Protein AF-A0A1C6AQF3-F1 (afdb_monomer_lite)

Secondary structure (DSSP, 8-state):
-EEEEESS-S----EEEEETTEEEEEEEEETTS-HHHHHHHHHHHHHHHH---

pLDDT: mean 84.33, std 8.63, range [51.19, 92.81]

Foldseek 3Di:
DAEAEDDPDPDADADWDQDPNDIDGYYY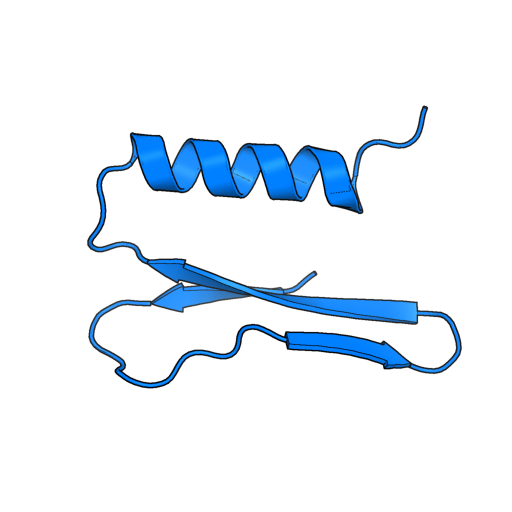QDPVDDVVVSVVVVVVVCCVPPDDD

Radius of gyration: 12.4 Å; chains: 1; bounding box: 24×24×29 Å

Structure (mmCIF, N/CA/C/O backbone):
data_AF-A0A1C6AQF3-F1
#
_entry.id   AF-A0A1C6AQF3-F1
#
loop_
_atom_site.group_PDB
_atom_site.id
_atom_site.type_symbol
_atom_site.label_atom_id
_atom_site.label_alt_id
_atom_site.label_comp_id
_atom_site.label_asym_id
_atom_site.label_entity_id
_atom_site.label_seq_id
_atom_site.pdbx_PDB_ins_code
_atom_site.Cartn_x
_atom_site.Cartn_y
_atom_site.Cartn_z
_atom_site.occupancy
_atom_site.B_iso_or_equiv
_atom_site.auth_seq_id
_atom_site.auth_comp_id
_atom_site.auth_asym_id
_atom_site.auth_atom_id
_atom_site.pdbx_PDB_model_num
ATOM 1 N N . MET A 1 1 ? -2.039 -3.459 7.045 1.00 86.50 1 MET A N 1
ATOM 2 C CA . MET A 1 1 ? -1.675 -3.103 5.658 1.00 86.50 1 MET A CA 1
ATOM 3 C C . MET A 1 1 ? -0.544 -4.016 5.221 1.00 86.50 1 MET A C 1
ATOM 5 O O . MET A 1 1 ? 0.359 -4.224 6.019 1.00 86.50 1 MET A O 1
ATOM 9 N N . LEU A 1 2 ? -0.607 -4.561 4.007 1.00 89.19 2 LEU A N 1
ATOM 10 C CA . LEU A 1 2 ? 0.439 -5.366 3.372 1.00 89.19 2 LEU A CA 1
ATOM 11 C C . LEU A 1 2 ? 0.784 -4.735 2.017 1.00 89.19 2 LEU A C 1
ATOM 13 O O . LEU A 1 2 ? -0.126 -4.398 1.259 1.00 89.19 2 LEU A O 1
ATOM 17 N N . LEU A 1 3 ? 2.078 -4.574 1.727 1.00 89.56 3 LEU A N 1
ATOM 18 C CA . LEU A 1 3 ? 2.575 -3.999 0.475 1.00 89.56 3 LEU A CA 1
ATOM 19 C C . LEU A 1 3 ? 3.365 -5.045 -0.308 1.00 89.56 3 LEU A C 1
ATOM 21 O O . LEU A 1 3 ? 4.309 -5.624 0.224 1.00 89.56 3 LEU A O 1
ATOM 25 N N . TYR A 1 4 ? 2.979 -5.262 -1.562 1.00 89.25 4 TYR A N 1
ATOM 26 C CA . TYR A 1 4 ? 3.635 -6.190 -2.480 1.00 89.25 4 TYR A CA 1
ATOM 27 C C . TYR A 1 4 ? 4.398 -5.429 -3.556 1.00 89.25 4 TYR A C 1
ATOM 29 O O . TYR A 1 4 ? 3.841 -4.553 -4.212 1.00 89.25 4 TYR A O 1
ATOM 37 N N . ALA A 1 5 ? 5.669 -5.770 -3.750 1.00 86.25 5 ALA A N 1
ATOM 38 C CA . ALA A 1 5 ? 6.465 -5.245 -4.848 1.00 86.25 5 ALA A CA 1
ATOM 39 C C . ALA A 1 5 ? 6.107 -5.985 -6.140 1.00 86.25 5 ALA A C 1
ATOM 41 O O . ALA A 1 5 ? 6.308 -7.193 -6.235 1.00 86.25 5 ALA A O 1
ATOM 42 N N . LYS A 1 6 ? 5.605 -5.261 -7.136 1.00 83.56 6 LYS A N 1
ATOM 43 C CA . LYS A 1 6 ? 5.421 -5.780 -8.488 1.00 83.56 6 LYS A CA 1
ATOM 44 C C . LYS A 1 6 ? 6.680 -5.526 -9.300 1.00 83.56 6 LYS A C 1
ATOM 46 O O . LYS A 1 6 ? 7.118 -4.383 -9.431 1.00 83.56 6 LYS A O 1
ATOM 51 N N . THR A 1 7 ? 7.208 -6.608 -9.856 1.00 78.12 7 THR A N 1
ATOM 52 C CA . THR A 1 7 ? 8.245 -6.610 -10.887 1.00 78.12 7 THR A CA 1
ATOM 53 C C . THR A 1 7 ? 7.585 -6.947 -12.228 1.00 78.12 7 THR A C 1
ATOM 55 O O . THR A 1 7 ? 6.951 -6.078 -12.813 1.00 78.12 7 THR A O 1
ATOM 58 N N . GLU A 1 8 ? 7.608 -8.192 -12.693 1.00 75.06 8 GLU A N 1
ATOM 59 C CA . GLU A 1 8 ? 7.079 -8.575 -14.017 1.00 75.06 8 GLU A CA 1
ATOM 60 C C . GLU A 1 8 ? 5.724 -9.307 -13.966 1.00 75.06 8 GLU A C 1
ATOM 62 O O . GLU A 1 8 ? 5.185 -9.728 -14.988 1.00 75.06 8 GLU A O 1
ATOM 67 N N . GLU A 1 9 ? 5.138 -9.461 -12.779 1.00 74.12 9 GLU A N 1
ATOM 68 C CA . GLU A 1 9 ? 3.902 -10.224 -12.589 1.00 74.12 9 GLU A CA 1
ATOM 69 C C . GLU A 1 9 ? 2.675 -9.488 -13.150 1.00 74.12 9 GLU A C 1
ATOM 71 O O . GLU A 1 9 ? 2.401 -8.339 -12.810 1.00 74.12 9 GLU A O 1
ATOM 76 N N . ALA A 1 10 ? 1.888 -10.156 -13.998 1.00 66.31 10 ALA A N 1
ATOM 77 C CA . ALA A 1 10 ? 0.701 -9.559 -14.619 1.00 66.31 10 ALA A CA 1
ATOM 78 C C . ALA A 1 10 ? -0.477 -9.386 -13.643 1.00 66.31 10 ALA A C 1
ATOM 80 O O . ALA A 1 10 ? -1.282 -8.466 -13.799 1.00 66.31 10 ALA A O 1
ATOM 81 N N . ILE A 1 11 ? -0.574 -10.261 -12.639 1.00 67.3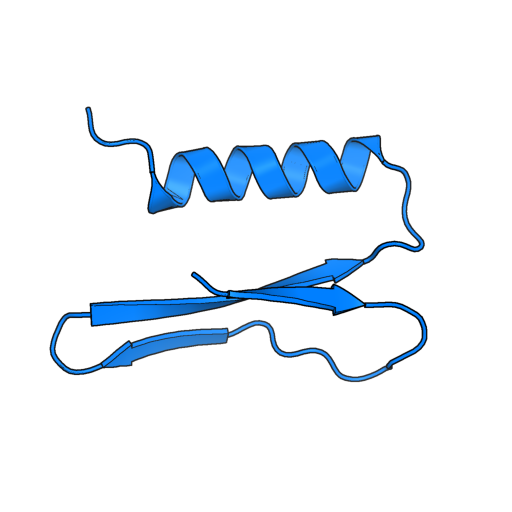1 11 ILE A N 1
ATOM 82 C CA . ILE A 1 11 ? -1.656 -10.285 -11.653 1.00 67.31 11 ILE A CA 1
ATOM 83 C C . ILE A 1 11 ? -1.076 -9.877 -10.312 1.00 67.31 11 ILE A C 1
ATOM 85 O O . ILE A 1 11 ? -0.138 -10.498 -9.826 1.00 67.31 11 ILE A O 1
ATOM 89 N N . THR A 1 12 ? -1.662 -8.852 -9.705 1.00 70.88 12 THR A N 1
ATOM 90 C CA . THR A 1 12 ? -1.195 -8.337 -8.423 1.00 70.88 12 THR A CA 1
ATOM 91 C C . THR A 1 12 ? -2.368 -8.112 -7.483 1.00 70.88 12 THR A C 1
ATOM 93 O O . THR A 1 12 ? -3.393 -7.579 -7.921 1.00 70.88 12 THR A O 1
ATOM 96 N N . PRO A 1 13 ? -2.259 -8.497 -6.202 1.00 75.69 13 PRO A N 1
ATOM 97 C CA . PRO A 1 13 ? -3.345 -8.315 -5.261 1.00 75.69 13 PRO A CA 1
ATOM 98 C C . PRO A 1 13 ? -3.476 -6.828 -4.902 1.00 75.69 13 PRO A C 1
ATOM 100 O O . PRO A 1 13 ? -2.628 -6.251 -4.220 1.00 75.69 13 PRO A O 1
ATOM 103 N N . ASP A 1 14 ? -4.562 -6.205 -5.355 1.00 83.56 14 ASP A N 1
ATOM 104 C CA . ASP A 1 14 ? -5.049 -4.937 -4.816 1.00 83.56 14 ASP A CA 1
ATOM 105 C C . ASP A 1 14 ? -6.462 -5.155 -4.273 1.00 83.56 14 ASP A C 1
ATOM 107 O O . ASP A 1 14 ? -7.449 -5.177 -5.007 1.00 83.56 14 ASP A O 1
ATOM 111 N N . CYS A 1 15 ? -6.549 -5.409 -2.971 1.00 85.44 15 CYS A N 1
ATOM 112 C CA . CYS A 1 15 ? -7.812 -5.702 -2.315 1.00 85.44 15 CYS A CA 1
ATOM 113 C C . CYS A 1 15 ? -7.820 -5.201 -0.875 1.00 85.44 15 CYS A C 1
ATOM 115 O O . CYS A 1 15 ? -6.795 -5.060 -0.211 1.00 85.44 15 CYS A O 1
ATOM 117 N N . SER A 1 16 ? -9.012 -4.894 -0.380 1.00 86.31 16 SER A N 1
ATOM 118 C CA . SER A 1 16 ? -9.229 -4.502 1.007 1.00 86.31 16 SER A CA 1
ATOM 119 C C . SER A 1 16 ? -10.372 -5.316 1.578 1.00 86.31 16 SER A C 1
ATOM 121 O O . SER A 1 16 ? -11.444 -5.388 0.986 1.00 86.31 16 SER A O 1
ATOM 123 N N . TYR A 1 17 ? -10.127 -5.910 2.736 1.00 87.62 17 TYR A N 1
ATOM 124 C CA . TYR A 1 17 ? -11.071 -6.739 3.462 1.00 87.62 17 TYR A CA 1
ATOM 125 C C . TYR A 1 17 ? -11.316 -6.145 4.842 1.00 87.62 17 TYR A C 1
ATOM 127 O O . TYR A 1 17 ? -10.411 -5.599 5.474 1.00 87.62 17 TYR A O 1
ATOM 135 N N . VAL A 1 18 ? -12.543 -6.288 5.328 1.00 86.06 18 VAL A N 1
ATOM 136 C CA . VAL A 1 18 ? -12.879 -6.052 6.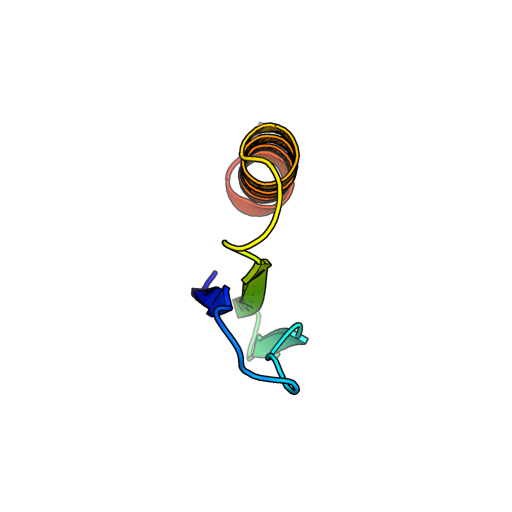730 1.00 86.06 18 VAL A CA 1
ATOM 137 C C . VAL A 1 18 ? -13.191 -7.413 7.332 1.00 86.06 18 VAL A C 1
ATOM 139 O O . VAL A 1 18 ? -14.202 -8.024 7.000 1.00 86.06 18 VAL A O 1
ATOM 142 N N . MET A 1 19 ? -12.296 -7.910 8.181 1.00 87.06 19 MET A N 1
ATOM 143 C CA . MET A 1 19 ? -12.435 -9.202 8.850 1.00 87.06 19 MET A CA 1
ATOM 144 C C . MET A 1 19 ? -12.669 -8.960 10.335 1.00 87.06 19 MET A C 1
ATOM 146 O O . MET A 1 19 ? -11.764 -8.528 11.048 1.00 87.06 19 MET A O 1
ATOM 150 N N . SER A 1 20 ? -13.899 -9.203 10.794 1.00 86.25 20 SER A N 1
ATOM 151 C CA . SER A 1 20 ? -14.283 -9.055 12.207 1.00 86.25 20 SER A CA 1
ATOM 152 C C . SER A 1 20 ? -13.886 -7.695 12.804 1.00 86.25 20 SER A C 1
ATOM 154 O O . SER A 1 20 ? -13.334 -7.621 13.897 1.00 86.25 20 SER A O 1
ATOM 156 N N . GLY A 1 21 ? -14.115 -6.611 12.054 1.00 85.88 21 GLY A N 1
ATOM 157 C CA . GLY A 1 21 ? -13.777 -5.239 12.461 1.00 85.88 21 GLY A CA 1
ATOM 158 C C . GLY A 1 21 ? -12.334 -4.804 12.176 1.00 85.88 21 GLY A C 1
ATOM 159 O O . GLY A 1 21 ? -12.046 -3.612 12.227 1.00 85.88 21 GLY A O 1
ATOM 160 N N . ASN A 1 22 ? -11.439 -5.721 11.795 1.00 86.06 22 ASN A N 1
ATOM 161 C CA . ASN A 1 22 ? -10.081 -5.382 11.377 1.00 86.06 22 ASN A CA 1
ATOM 162 C C . ASN A 1 22 ? -10.026 -5.125 9.870 1.00 86.06 22 ASN A C 1
ATOM 164 O O . ASN A 1 22 ? -10.361 -5.998 9.067 1.00 86.06 22 ASN A O 1
ATOM 168 N N . LYS A 1 23 ? -9.560 -3.938 9.473 1.00 87.44 23 LYS A N 1
ATOM 169 C CA . LYS A 1 23 ? -9.305 -3.612 8.066 1.00 87.44 23 LYS A CA 1
ATOM 170 C C . LYS A 1 23 ? -7.942 -4.166 7.649 1.00 87.44 23 LYS A C 1
ATOM 172 O O . LYS A 1 23 ? -6.900 -3.680 8.088 1.00 87.44 23 LYS A O 1
ATOM 177 N N . ILE A 1 24 ? -7.950 -5.169 6.776 1.00 89.81 24 ILE A N 1
ATOM 178 C CA . ILE A 1 24 ? -6.754 -5.730 6.149 1.00 89.81 24 ILE A CA 1
ATOM 179 C C . ILE A 1 24 ? -6.752 -5.301 4.690 1.00 89.81 24 ILE A C 1
ATOM 181 O O . ILE A 1 24 ? -7.596 -5.717 3.904 1.00 89.81 24 ILE A O 1
ATOM 185 N N . SER A 1 25 ? -5.778 -4.480 4.327 1.00 89.81 25 SER A N 1
ATOM 186 C CA . SER A 1 25 ? -5.592 -4.016 2.955 1.00 89.81 25 SER A CA 1
ATOM 187 C C . SER A 1 25 ? -4.284 -4.545 2.398 1.00 89.81 25 SER A C 1
ATOM 189 O O . SER A 1 25 ? -3.264 -4.507 3.090 1.00 89.81 25 SER A O 1
ATOM 191 N N . VAL A 1 26 ? -4.347 -5.046 1.169 1.00 90.12 26 VAL A N 1
ATOM 192 C CA . VAL A 1 26 ? -3.226 -5.518 0.363 1.00 90.12 26 VAL A CA 1
ATOM 193 C C . VAL A 1 26 ? -3.117 -4.587 -0.832 1.00 90.12 26 VAL A C 1
ATOM 195 O O . VAL A 1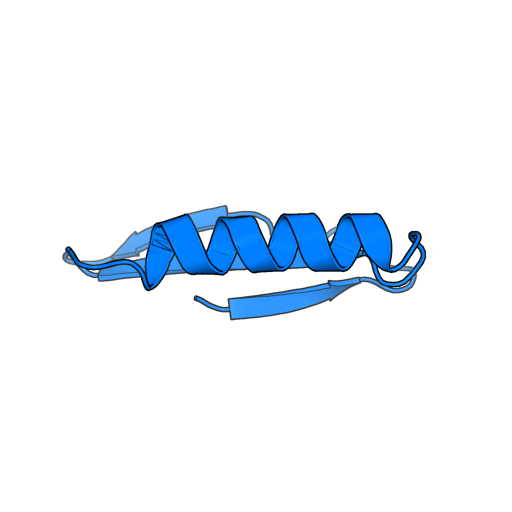 26 ? -4.071 -4.447 -1.596 1.00 90.12 26 VAL A O 1
ATOM 198 N N . LYS A 1 27 ? -1.977 -3.913 -0.955 1.00 88.94 27 LYS A N 1
ATOM 199 C CA . LYS A 1 27 ? -1.691 -2.964 -2.029 1.00 88.94 27 LYS A CA 1
ATOM 200 C C . LYS A 1 27 ? -0.419 -3.377 -2.747 1.00 88.94 27 LYS A C 1
ATOM 202 O O . LYS A 1 27 ? 0.503 -3.913 -2.137 1.00 88.94 27 LYS A O 1
ATOM 207 N N . THR A 1 28 ? -0.371 -3.107 -4.042 1.00 88.88 28 THR A N 1
ATOM 208 C CA . THR A 1 28 ? 0.786 -3.418 -4.877 1.00 88.88 28 THR A CA 1
ATOM 209 C C . THR A 1 28 ? 1.512 -2.136 -5.267 1.00 88.88 28 THR A C 1
ATOM 211 O O . THR A 1 28 ? 0.882 -1.189 -5.730 1.00 88.88 28 THR A O 1
ATOM 214 N N . LEU A 1 29 ? 2.835 -2.131 -5.115 1.00 88.12 29 LEU A N 1
ATOM 215 C CA . LEU A 1 29 ? 3.745 -1.079 -5.553 1.00 88.12 29 LEU A CA 1
ATOM 216 C C . LEU A 1 29 ? 4.481 -1.542 -6.810 1.00 88.12 29 LEU A C 1
ATOM 218 O O . LEU A 1 29 ? 5.242 -2.505 -6.771 1.00 88.12 29 LEU A O 1
ATOM 222 N N . ASP A 1 30 ? 4.249 -0.858 -7.924 1.00 84.94 30 ASP A N 1
ATOM 223 C CA . ASP A 1 30 ? 4.906 -1.148 -9.201 1.00 84.94 30 ASP A CA 1
ATOM 224 C C . ASP A 1 30 ? 6.295 -0.513 -9.255 1.00 84.94 30 ASP A C 1
ATOM 226 O O . ASP A 1 30 ? 6.431 0.681 -9.532 1.00 84.94 30 ASP A O 1
ATOM 230 N N . LEU A 1 31 ? 7.323 -1.319 -8.980 1.00 84.50 31 LEU A N 1
ATOM 231 C CA . LEU A 1 31 ? 8.706 -0.851 -8.894 1.00 84.50 31 LEU A CA 1
ATOM 232 C C . LEU A 1 31 ? 9.318 -0.504 -10.259 1.00 84.50 31 LEU A C 1
ATOM 234 O O . LEU A 1 31 ? 10.402 0.070 -10.301 1.00 84.50 31 LEU A O 1
ATOM 238 N N . ASN A 1 32 ? 8.628 -0.796 -11.366 1.00 85.69 32 ASN A N 1
ATOM 239 C CA . ASN A 1 32 ? 9.079 -0.420 -12.710 1.00 85.69 32 ASN A CA 1
ATOM 240 C C . ASN A 1 32 ? 8.711 1.020 -13.085 1.00 85.69 32 ASN A C 1
ATOM 242 O O . ASN A 1 32 ? 9.056 1.485 -14.172 1.00 85.69 32 ASN A O 1
ATOM 246 N N . LYS A 1 33 ? 7.962 1.723 -12.230 1.00 83.31 33 LYS A N 1
ATOM 247 C CA . LYS A 1 33 ? 7.567 3.115 -12.456 1.00 83.31 33 LYS A CA 1
ATOM 248 C C . LYS A 1 33 ? 8.543 4.084 -11.807 1.00 83.31 33 LYS A C 1
ATOM 250 O O . LYS A 1 33 ? 9.324 3.736 -10.927 1.00 83.31 33 LYS A O 1
ATOM 255 N N . GLU A 1 34 ? 8.457 5.344 -12.225 1.00 91.62 34 GLU A N 1
ATOM 256 C CA . GLU A 1 34 ? 9.238 6.419 -11.624 1.00 91.62 34 GLU A CA 1
ATOM 257 C C . GLU A 1 34 ? 9.025 6.495 -10.108 1.00 91.62 34 GLU A C 1
ATOM 259 O O . GLU A 1 34 ? 7.893 6.470 -9.615 1.00 91.62 34 GLU A O 1
ATOM 264 N N . PHE A 1 35 ? 10.121 6.688 -9.370 1.00 89.56 35 PHE A N 1
ATOM 265 C CA . PHE A 1 35 ? 10.101 6.773 -7.910 1.00 89.56 35 PHE A CA 1
ATOM 266 C C . PHE A 1 35 ? 9.129 7.836 -7.383 1.00 89.56 35 PHE A C 1
ATOM 268 O O . PHE A 1 35 ? 8.496 7.640 -6.351 1.00 89.56 35 PHE A O 1
ATOM 275 N N . LYS A 1 36 ? 8.935 8.937 -8.117 1.00 92.62 36 LYS A N 1
ATOM 276 C CA . LYS A 1 36 ? 7.974 9.985 -7.747 1.00 92.62 36 LYS A CA 1
ATOM 277 C C . LYS A 1 36 ? 6.537 9.457 -7.636 1.00 92.62 36 LYS A C 1
ATOM 279 O O . LYS A 1 36 ? 5.794 9.892 -6.761 1.00 92.62 36 LYS A O 1
ATOM 284 N N . LEU A 1 37 ? 6.148 8.511 -8.495 1.00 89.31 37 LEU A N 1
ATOM 285 C CA . LEU A 1 37 ? 4.827 7.879 -8.452 1.00 89.31 37 LEU A CA 1
ATOM 286 C C . LEU A 1 37 ? 4.715 6.892 -7.285 1.00 89.31 37 LEU A C 1
ATOM 288 O O . LEU A 1 37 ? 3.655 6.801 -6.668 1.00 89.31 37 LEU A O 1
ATOM 292 N N . LEU A 1 38 ? 5.806 6.187 -6.969 1.00 89.38 38 LEU A N 1
ATOM 293 C CA . LEU A 1 38 ? 5.889 5.309 -5.800 1.00 89.38 38 LEU A CA 1
ATOM 294 C C . LEU A 1 38 ? 5.769 6.101 -4.495 1.00 89.38 38 LEU A C 1
ATOM 296 O O . LEU A 1 38 ? 4.964 5.740 -3.642 1.00 89.38 38 LEU A O 1
ATOM 300 N N . ALA A 1 39 ? 6.515 7.201 -4.370 1.00 92.31 39 ALA A N 1
ATOM 301 C CA . ALA A 1 39 ? 6.467 8.089 -3.213 1.00 92.31 39 ALA A CA 1
ATOM 302 C C . ALA A 1 39 ? 5.048 8.632 -2.988 1.00 92.31 39 ALA A C 1
ATOM 304 O O . ALA A 1 39 ? 4.496 8.450 -1.911 1.00 92.31 39 ALA A O 1
ATOM 305 N N . ALA A 1 40 ? 4.398 9.156 -4.033 1.00 92.12 40 ALA A N 1
ATOM 306 C CA . ALA A 1 40 ? 3.027 9.658 -3.925 1.00 92.12 40 ALA A CA 1
ATOM 307 C C . ALA A 1 40 ? 2.008 8.576 -3.507 1.00 92.12 40 ALA A C 1
ATOM 309 O O . ALA A 1 40 ? 1.063 8.861 -2.772 1.00 92.12 40 ALA A O 1
ATOM 310 N N . GLN A 1 41 ? 2.176 7.326 -3.961 1.00 88.69 41 GLN A N 1
ATOM 311 C CA . GLN A 1 41 ? 1.326 6.219 -3.505 1.00 88.69 41 GLN A CA 1
ATOM 312 C C . GLN A 1 41 ? 1.570 5.872 -2.034 1.00 88.69 41 GLN A C 1
ATOM 314 O O . GLN A 1 41 ? 0.611 5.623 -1.305 1.00 88.69 41 GLN A O 1
ATOM 319 N N . LEU A 1 42 ? 2.832 5.855 -1.602 1.00 91.00 42 LEU A N 1
ATOM 320 C CA . LEU A 1 42 ? 3.207 5.596 -0.213 1.00 91.00 42 LEU A CA 1
ATOM 321 C C . LEU A 1 42 ? 2.694 6.692 0.725 1.00 91.00 42 LEU A C 1
ATOM 323 O O . LEU A 1 42 ? 2.128 6.361 1.765 1.00 91.00 42 LEU A O 1
ATOM 327 N N . ASP A 1 43 ? 2.815 7.961 0.334 1.00 92.81 43 ASP A N 1
ATOM 328 C CA . ASP A 1 43 ? 2.312 9.106 1.099 1.00 92.81 43 ASP A CA 1
ATOM 329 C C . ASP A 1 43 ? 0.797 8.997 1.302 1.00 92.81 43 ASP A C 1
ATOM 331 O O . ASP A 1 43 ? 0.304 9.062 2.427 1.00 92.81 43 ASP A O 1
ATOM 335 N N . LYS A 1 44 ? 0.054 8.685 0.234 1.00 89.94 44 LYS A N 1
ATOM 336 C CA . LYS A 1 44 ? -1.392 8.451 0.317 1.00 89.94 44 LYS A CA 1
ATOM 337 C C . LYS A 1 44 ? -1.750 7.279 1.240 1.00 89.94 44 LYS A C 1
ATOM 339 O O . LYS A 1 44 ? -2.723 7.348 1.987 1.00 89.94 44 LYS A O 1
ATOM 344 N N . ILE A 1 45 ? -0.976 6.192 1.215 1.00 89.12 45 ILE A N 1
ATOM 345 C CA . ILE A 1 45 ? -1.171 5.062 2.137 1.00 89.12 45 ILE A CA 1
ATOM 346 C C . ILE A 1 45 ? -0.898 5.490 3.586 1.00 89.12 45 ILE A C 1
ATOM 348 O O . ILE A 1 45 ? -1.615 5.064 4.494 1.00 89.12 45 ILE A O 1
ATOM 352 N N . ALA A 1 46 ? 0.117 6.324 3.817 1.00 89.81 46 ALA A N 1
ATOM 353 C CA . ALA A 1 46 ? 0.418 6.855 5.140 1.00 89.81 46 ALA A CA 1
ATOM 354 C C . ALA A 1 46 ? -0.748 7.699 5.681 1.00 89.81 46 ALA A C 1
ATOM 356 O O . ALA A 1 46 ? -1.197 7.472 6.807 1.00 89.81 46 ALA A O 1
ATOM 357 N N . GLU A 1 47 ? -1.292 8.594 4.855 1.00 90.62 47 GLU A N 1
ATOM 358 C CA . GLU A 1 47 ? -2.472 9.406 5.171 1.00 90.62 47 GLU A CA 1
ATOM 359 C C . GLU A 1 47 ? -3.705 8.543 5.477 1.00 90.62 47 GLU A C 1
ATOM 361 O O . GLU A 1 47 ? -4.358 8.725 6.499 1.00 90.62 47 GLU A O 1
ATOM 366 N N . GLU A 1 48 ? -4.008 7.542 4.649 1.00 86.12 48 GLU A N 1
ATOM 367 C CA . GLU A 1 48 ? -5.229 6.739 4.799 1.00 86.12 48 GLU A CA 1
ATOM 368 C C . GLU A 1 48 ? -5.232 5.787 6.010 1.00 86.12 48 GLU A C 1
ATOM 370 O O . GLU A 1 48 ? -6.308 5.429 6.500 1.00 86.12 48 GLU A O 1
ATOM 375 N N . TYR A 1 49 ? -4.066 5.307 6.460 1.00 83.50 49 TYR A N 1
ATOM 376 C CA . TYR A 1 49 ? -3.981 4.237 7.472 1.00 83.50 49 TYR A CA 1
ATOM 377 C C . TYR A 1 49 ? -3.324 4.659 8.779 1.00 83.50 49 TYR A C 1
ATOM 379 O O . TYR A 1 49 ? -3.584 4.028 9.807 1.00 83.50 49 TYR A O 1
ATOM 387 N N . PHE A 1 50 ? -2.466 5.675 8.749 1.00 82.62 50 PHE A N 1
ATOM 388 C CA . PHE A 1 50 ? -1.626 6.030 9.888 1.00 82.62 50 PHE A CA 1
ATOM 389 C C . PHE A 1 50 ? -1.825 7.465 10.367 1.00 82.62 50 PHE A C 1
ATOM 391 O O . PHE A 1 50 ? -1.445 7.756 11.501 1.00 82.62 50 PHE A O 1
ATOM 398 N N 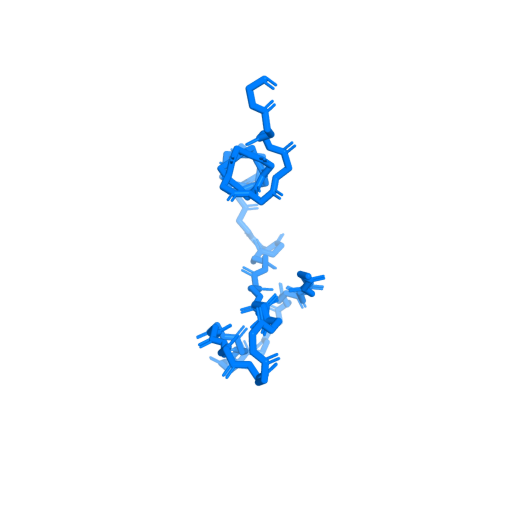. GLN A 1 51 ? -2.488 8.335 9.598 1.00 72.00 51 GLN A N 1
ATOM 399 C CA . GLN A 1 51 ? -2.981 9.585 10.167 1.00 72.00 51 GLN A CA 1
ATOM 400 C C . GLN A 1 51 ? -4.216 9.320 11.034 1.00 72.00 51 GLN A C 1
ATOM 402 O O . GLN A 1 51 ? -5.350 9.224 10.568 1.00 72.00 51 GLN A O 1
ATOM 407 N N . LYS A 1 52 ? -3.980 9.213 12.343 1.00 57.41 52 LYS A N 1
ATOM 408 C CA . LY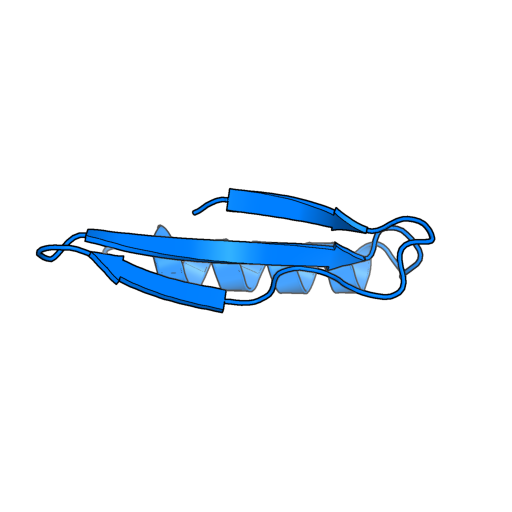S A 1 52 ? -4.945 9.672 13.344 1.00 57.41 52 LYS A CA 1
ATOM 409 C C . LYS A 1 52 ? -4.666 11.150 13.624 1.00 57.41 52 LYS A C 1
ATOM 411 O O . LYS A 1 52 ? -3.501 11.539 13.662 1.00 57.41 52 LYS A O 1
ATOM 416 N N . MET A 1 53 ? -5.750 11.915 13.773 1.00 51.19 53 MET A N 1
ATOM 417 C CA . MET A 1 53 ? -5.772 13.305 14.252 1.00 51.19 53 MET A CA 1
ATOM 418 C C . MET A 1 53 ? -4.914 13.500 15.502 1.00 51.19 53 MET A C 1
ATOM 420 O O . MET A 1 53 ? -4.935 12.583 16.358 1.00 51.19 53 MET A O 1
#

Sequence (53 aa):
MLLYAKTEEAITPDCSYVMSGNKISVKTLDLNKEFKLLAAQLDKIAEEYFQKM